Protein AF-A0A932A5S9-F1 (afdb_monomer)

Radius of gyration: 28.16 Å; Cα contacts (8 Å, |Δi|>4): 21; chains: 1; bounding box: 52×56×54 Å

Nearest PDB structures (foldseek):
  8cvm-assembly1_k  TM=5.197E-01  e=2.038E-01  Cutibacterium acnes
  7a5f-assembly1_M3  TM=5.714E-01  e=7.629E-01  Homo sapiens

Mean predicted ali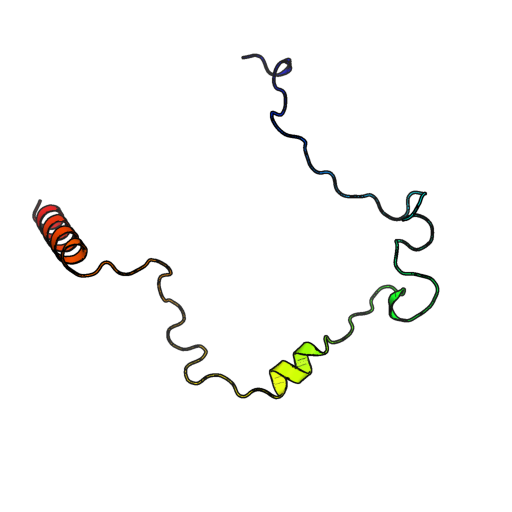gned error: 11.63 Å

Secondary structure (DSSP, 8-state):
--GGG---SSPPPPPPP-SSSGGGTTTTTS-SSSGGGSTT--PPPTHHHHHHHSPPPTTTTSS----SSPPP-HHHHHHHHHHHHHTT--

Structure (mmCIF, N/CA/C/O backbone):
data_AF-A0A932A5S9-F1
#
_entry.id   AF-A0A932A5S9-F1
#
loop_
_atom_site.group_PDB
_atom_site.id
_atom_site.type_symbol
_atom_site.label_atom_id
_atom_site.label_alt_id
_atom_site.label_comp_id
_atom_site.label_asym_id
_atom_site.label_entity_id
_atom_site.label_seq_id
_atom_site.pdbx_PDB_ins_code
_atom_site.Cartn_x
_atom_site.Cartn_y
_atom_site.Cartn_z
_atom_site.occupancy
_atom_site.B_iso_or_equiv
_atom_site.auth_seq_id
_atom_site.auth_comp_id
_atom_site.auth_asym_id
_atom_site.auth_atom_id
_atom_site.pdbx_PDB_model_num
ATOM 1 N N . MET A 1 1 ? -7.532 36.467 -11.972 1.00 74.56 1 MET A N 1
ATOM 2 C CA . MET A 1 1 ? -6.449 35.501 -12.284 1.00 74.56 1 MET A CA 1
ATOM 3 C C . MET A 1 1 ? -6.789 34.810 -13.595 1.00 74.56 1 MET A C 1
ATOM 5 O O . MET A 1 1 ? -7.922 34.378 -13.731 1.00 74.56 1 MET A O 1
ATOM 9 N N . GLN A 1 2 ? -5.854 34.731 -14.543 1.00 92.62 2 GLN A N 1
ATOM 10 C CA . GLN A 1 2 ? -6.074 34.078 -15.843 1.00 92.62 2 GLN A CA 1
ATOM 11 C C . GLN A 1 2 ? -5.678 32.595 -15.793 1.00 92.62 2 GLN A C 1
ATOM 13 O O . GLN A 1 2 ? -4.728 32.241 -15.093 1.00 92.62 2 GLN A O 1
ATOM 18 N N . PHE A 1 3 ? -6.362 31.730 -16.551 1.00 87.94 3 PHE A N 1
ATOM 19 C CA . PHE A 1 3 ? -6.122 30.277 -16.531 1.00 87.94 3 PHE A CA 1
ATOM 20 C C . PHE A 1 3 ? -4.688 29.879 -16.912 1.00 87.94 3 PHE A C 1
ATOM 22 O O . PHE A 1 3 ? -4.119 28.982 -16.294 1.00 87.94 3 PHE A O 1
ATOM 29 N N . HIS A 1 4 ? -4.065 30.583 -17.861 1.00 91.69 4 HIS A N 1
ATOM 30 C CA . HIS A 1 4 ? -2.686 30.317 -18.293 1.00 91.69 4 HIS A CA 1
ATOM 31 C C . HIS A 1 4 ? -1.624 30.661 -17.229 1.00 91.69 4 HIS A C 1
ATOM 33 O O . HIS A 1 4 ? -0.470 30.261 -17.360 1.00 91.69 4 HIS A O 1
ATOM 39 N N . ASN A 1 5 ? -2.007 31.358 -16.153 1.00 92.06 5 ASN A N 1
ATOM 40 C CA . ASN A 1 5 ? -1.108 31.726 -15.056 1.00 92.06 5 ASN A CA 1
ATOM 41 C C . ASN A 1 5 ? -1.137 30.729 -13.889 1.00 92.06 5 ASN A C 1
ATOM 43 O O . ASN A 1 5 ? -0.365 30.863 -12.938 1.00 92.06 5 ASN A O 1
ATOM 47 N N . LEU A 1 6 ? -2.009 29.717 -13.934 1.00 89.88 6 LEU A N 1
ATOM 48 C CA . LEU A 1 6 ? -2.129 28.731 -12.865 1.00 89.88 6 LEU A CA 1
ATOM 49 C C . LEU A 1 6 ? -0.952 27.744 -12.906 1.00 89.88 6 LEU A C 1
ATOM 51 O O . LEU A 1 6 ? -0.803 26.957 -13.840 1.00 89.88 6 LEU A O 1
ATOM 55 N N . ARG A 1 7 ? -0.128 27.744 -11.852 1.00 89.81 7 ARG A N 1
ATOM 56 C CA . ARG A 1 7 ? 0.970 26.782 -11.653 1.00 89.81 7 ARG A CA 1
ATOM 57 C C . ARG A 1 7 ? 0.752 25.972 -10.379 1.00 89.81 7 ARG A C 1
ATOM 59 O O . ARG A 1 7 ? 0.247 26.476 -9.379 1.00 89.81 7 ARG A O 1
ATOM 66 N N . ALA A 1 8 ? 1.144 24.700 -10.405 1.00 90.94 8 ALA A N 1
ATOM 67 C CA . ALA A 1 8 ? 1.063 23.849 -9.223 1.00 90.94 8 ALA A CA 1
ATOM 68 C C . ALA A 1 8 ? 2.106 24.283 -8.178 1.00 90.94 8 ALA A C 1
ATOM 70 O O . ALA A 1 8 ? 3.294 24.354 -8.485 1.00 90.94 8 ALA A O 1
ATOM 71 N N . LYS A 1 9 ? 1.670 24.518 -6.933 1.00 92.81 9 LYS A N 1
ATOM 72 C CA . LYS A 1 9 ? 2.559 24.862 -5.806 1.00 92.81 9 LYS A CA 1
ATOM 73 C C . LYS A 1 9 ? 3.492 23.708 -5.413 1.00 92.81 9 LYS A C 1
ATOM 75 O O . LYS A 1 9 ? 4.583 23.939 -4.904 1.00 92.81 9 LYS A O 1
ATOM 80 N N . THR A 1 10 ? 3.070 22.463 -5.630 1.00 94.81 10 THR A N 1
ATOM 81 C CA . THR A 1 10 ? 3.806 21.251 -5.243 1.00 94.81 10 THR A CA 1
ATOM 82 C C . THR A 1 10 ? 4.015 20.316 -6.432 1.00 94.81 10 THR A C 1
ATOM 84 O O . THR A 1 10 ? 3.223 20.281 -7.377 1.00 94.81 10 THR A O 1
ATOM 87 N N . LYS A 1 11 ? 5.102 19.532 -6.390 1.00 92.69 11 LYS A N 1
ATOM 88 C CA . LYS A 1 11 ? 5.411 18.548 -7.435 1.00 92.69 11 LYS A CA 1
ATOM 89 C C . LYS A 1 11 ? 4.368 17.429 -7.430 1.00 92.69 11 LYS A C 1
ATOM 91 O O . LYS A 1 11 ? 4.144 16.779 -6.408 1.00 92.69 11 LYS A O 1
ATOM 96 N N . ARG A 1 12 ? 3.770 17.170 -8.594 1.00 90.56 12 ARG A N 1
ATOM 97 C CA . ARG A 1 12 ? 2.871 16.028 -8.799 1.00 90.56 12 ARG A CA 1
ATOM 98 C C . ARG A 1 12 ? 3.680 14.733 -8.806 1.00 90.56 12 ARG A C 1
ATOM 100 O O . ARG A 1 12 ? 4.739 14.658 -9.425 1.00 90.56 12 ARG A O 1
ATOM 107 N N . LYS A 1 13 ? 3.176 13.709 -8.119 1.00 92.38 13 LYS A N 1
ATOM 108 C CA . LYS A 1 13 ? 3.738 12.356 -8.180 1.00 92.38 13 LYS A CA 1
ATOM 109 C C . LYS A 1 13 ? 3.134 11.632 -9.380 1.00 92.38 13 LYS A C 1
ATOM 111 O O . LYS A 1 13 ? 1.916 11.516 -9.465 1.00 92.38 13 LYS A O 1
ATOM 116 N N . TYR A 1 14 ? 3.982 11.132 -10.273 1.00 89.75 14 TYR A N 1
ATOM 117 C CA . TYR A 1 14 ? 3.565 10.308 -11.407 1.00 89.75 14 TYR A CA 1
ATOM 118 C C . TYR A 1 14 ? 3.823 8.829 -11.121 1.00 89.75 14 TYR A C 1
ATOM 120 O O . TYR A 1 14 ? 4.791 8.472 -10.444 1.00 89.75 14 TYR A O 1
ATOM 128 N N . ALA A 1 15 ? 2.955 7.961 -11.639 1.00 89.25 15 ALA A N 1
ATOM 129 C CA . ALA A 1 15 ? 3.158 6.522 -11.558 1.00 89.25 15 ALA A CA 1
ATOM 130 C C . ALA A 1 15 ? 4.368 6.108 -12.407 1.00 89.25 15 ALA A C 1
ATOM 132 O O . ALA A 1 15 ? 4.582 6.614 -13.509 1.00 89.25 15 ALA A O 1
ATOM 133 N N . ARG A 1 16 ? 5.160 5.157 -11.906 1.00 86.69 16 ARG A N 1
ATOM 134 C CA . ARG A 1 16 ? 6.281 4.608 -12.670 1.00 86.69 16 ARG A CA 1
ATOM 135 C C . ARG A 1 16 ? 5.753 3.692 -13.771 1.00 86.69 16 ARG A C 1
ATOM 137 O O . ARG A 1 16 ? 5.093 2.701 -13.469 1.00 86.69 16 ARG A O 1
ATOM 144 N N . GLN A 1 17 ? 6.136 3.964 -15.015 1.00 90.12 17 GLN A N 1
ATOM 145 C CA . GLN A 1 17 ? 5.890 3.059 -16.135 1.00 90.12 17 GLN A CA 1
ATOM 146 C C . GLN A 1 17 ? 6.788 1.819 -16.011 1.00 90.12 17 GLN A C 1
ATOM 148 O O . GLN A 1 17 ? 7.993 1.925 -15.781 1.00 90.12 17 GLN A O 1
ATOM 153 N N . VAL A 1 18 ? 6.196 0.630 -16.108 1.00 92.12 18 VAL A N 1
ATOM 154 C CA . VAL A 1 18 ? 6.893 -0.661 -15.980 1.00 92.12 18 VAL A CA 1
ATOM 155 C C . VAL A 1 18 ? 6.875 -1.368 -17.337 1.00 92.12 18 VAL A C 1
ATOM 157 O O . VAL A 1 18 ? 5.890 -1.268 -18.060 1.00 92.12 18 VAL A O 1
ATOM 160 N N . GLY A 1 19 ? 7.956 -2.064 -17.710 1.00 90.50 19 GLY A N 1
ATOM 161 C CA . GLY A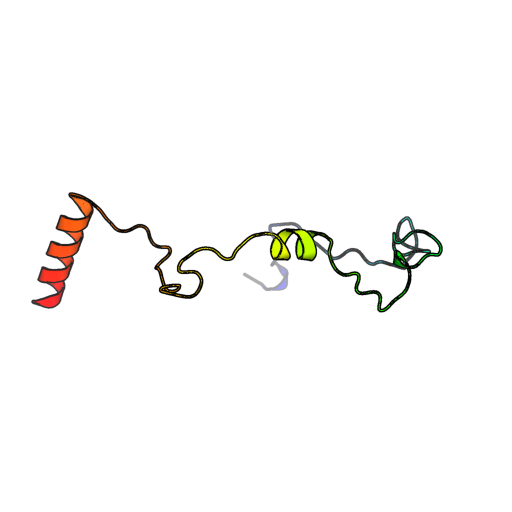 1 19 ? 8.061 -2.699 -19.033 1.00 90.50 19 GLY A CA 1
ATOM 162 C C . GLY A 1 19 ? 8.401 -1.727 -20.172 1.00 90.50 19 GLY A C 1
ATOM 163 O O . GLY A 1 19 ? 8.002 -1.947 -21.313 1.00 90.50 19 GLY A O 1
ATOM 164 N N . ARG A 1 20 ? 9.088 -0.619 -19.862 1.00 90.19 20 ARG A N 1
ATOM 165 C CA . ARG A 1 20 ? 9.552 0.400 -20.820 1.00 90.19 20 ARG A CA 1
ATOM 166 C C . ARG A 1 20 ? 11.018 0.744 -20.529 1.00 90.19 20 ARG A C 1
ATOM 168 O O . ARG A 1 20 ? 11.293 1.717 -19.839 1.00 90.19 20 ARG A O 1
ATOM 175 N N . GLY A 1 21 ? 11.944 -0.104 -20.988 1.00 86.62 21 GLY A N 1
ATOM 176 C CA . GLY A 1 21 ? 13.393 0.093 -20.815 1.00 86.62 21 GLY A CA 1
ATOM 177 C C . GLY A 1 21 ? 13.892 0.147 -19.355 1.00 86.62 21 GLY A C 1
ATOM 178 O O . GLY A 1 21 ? 13.124 0.030 -18.397 1.00 86.62 21 GLY A O 1
ATOM 179 N N . GLY A 1 22 ? 15.210 0.281 -19.176 1.00 87.75 22 GLY A N 1
ATOM 180 C CA . GLY A 1 22 ? 15.863 0.478 -17.871 1.00 87.75 22 GLY A CA 1
ATOM 181 C C . GLY A 1 22 ? 15.683 -0.663 -16.853 1.00 87.75 22 GLY A C 1
ATOM 182 O O . GLY A 1 22 ? 15.438 -1.817 -17.204 1.00 87.75 22 GLY A O 1
ATOM 183 N N . THR A 1 23 ? 15.771 -0.329 -15.557 1.00 86.62 23 THR A N 1
ATOM 184 C CA . THR A 1 23 ? 15.725 -1.291 -14.425 1.00 86.62 23 THR A CA 1
ATOM 185 C C . THR A 1 23 ? 14.462 -2.167 -14.409 1.00 86.62 23 THR A C 1
ATOM 187 O O . THR A 1 23 ? 14.488 -3.326 -14.003 1.00 86.62 23 THR A O 1
ATOM 190 N N . ARG A 1 24 ? 13.335 -1.571 -14.820 1.00 88.75 24 ARG A N 1
ATOM 191 C CA . ARG A 1 24 ? 11.970 -2.110 -14.995 1.00 88.75 24 ARG A CA 1
ATOM 192 C C . ARG A 1 24 ? 11.683 -2.880 -16.284 1.00 88.75 24 ARG A C 1
ATOM 194 O O . ARG A 1 24 ? 10.560 -3.363 -16.427 1.00 88.75 24 ARG A O 1
ATOM 201 N N . GLY A 1 25 ? 12.608 -2.894 -17.241 1.00 91.19 25 GLY A N 1
ATOM 202 C CA . GLY A 1 25 ? 12.290 -3.150 -18.650 1.00 91.19 25 GLY A CA 1
ATOM 203 C C . GLY A 1 25 ? 11.949 -4.603 -18.960 1.00 91.19 25 GLY A C 1
ATOM 204 O O . GLY A 1 25 ? 10.825 -4.908 -19.341 1.00 91.19 25 GLY A O 1
ATOM 205 N N . LYS A 1 26 ? 12.913 -5.508 -18.769 1.00 90.06 26 LYS A N 1
ATOM 206 C CA . LYS A 1 26 ? 12.812 -6.899 -19.244 1.00 90.06 26 LYS A CA 1
ATOM 207 C C . LYS A 1 26 ? 11.848 -7.762 -18.427 1.00 90.06 26 LYS A C 1
ATOM 209 O O . LYS A 1 26 ? 11.108 -8.560 -18.985 1.00 90.06 26 LYS A O 1
ATOM 214 N N . THR A 1 27 ? 11.869 -7.622 -17.101 1.00 93.00 27 THR A N 1
ATOM 215 C CA . THR A 1 27 ? 11.145 -8.525 -16.184 1.00 93.00 27 THR A CA 1
ATOM 216 C C . THR A 1 27 ? 10.139 -7.813 -15.293 1.00 93.00 27 THR A C 1
ATOM 218 O O . THR A 1 27 ? 9.629 -8.407 -14.343 1.00 93.00 27 THR A O 1
ATOM 221 N N . ALA A 1 28 ? 9.882 -6.521 -15.525 1.00 90.62 28 ALA A N 1
ATOM 222 C CA . ALA A 1 28 ? 9.012 -5.710 -14.672 1.00 90.62 28 ALA A CA 1
ATOM 223 C C . ALA A 1 28 ? 9.421 -5.688 -13.177 1.00 90.62 28 ALA A C 1
ATOM 225 O O . ALA A 1 28 ? 8.632 -5.292 -12.317 1.00 90.62 28 ALA A O 1
ATOM 226 N N . GLY A 1 29 ? 10.654 -6.095 -12.846 1.00 91.00 29 GLY A N 1
ATOM 227 C CA . GLY A 1 29 ? 11.130 -6.257 -11.469 1.00 91.00 29 GLY A CA 1
ATOM 228 C C . GLY A 1 29 ? 10.644 -7.542 -10.787 1.00 91.00 29 GLY A C 1
ATOM 229 O O . GLY A 1 29 ? 10.666 -7.616 -9.563 1.00 91.00 29 GLY A O 1
ATOM 230 N N . ARG A 1 30 ? 10.176 -8.537 -11.552 1.00 91.12 30 ARG A N 1
ATOM 231 C CA . ARG A 1 30 ? 9.703 -9.839 -11.047 1.00 91.12 30 ARG A CA 1
ATOM 232 C C . ARG A 1 30 ? 10.771 -10.938 -11.065 1.00 91.12 30 ARG A C 1
ATOM 234 O O . ARG A 1 30 ? 10.492 -12.043 -10.610 1.00 91.12 30 ARG A O 1
ATOM 241 N N . GLY A 1 31 ? 11.975 -10.636 -11.553 1.00 90.12 31 GLY A N 1
ATOM 242 C CA . GLY A 1 31 ? 13.038 -11.625 -11.736 1.00 90.12 31 GLY A CA 1
ATOM 243 C C . GLY A 1 31 ? 12.811 -12.492 -12.976 1.00 90.12 31 GLY A C 1
ATOM 244 O O . GLY A 1 31 ? 12.109 -12.088 -13.897 1.00 90.12 31 GLY A O 1
ATOM 245 N N . THR A 1 32 ? 13.450 -13.657 -13.036 1.00 87.75 32 THR A N 1
ATOM 246 C CA . THR A 1 32 ? 13.441 -14.521 -14.225 1.00 87.75 32 THR A CA 1
ATOM 247 C C . THR A 1 32 ? 12.196 -15.422 -14.273 1.00 87.75 32 THR A C 1
ATOM 249 O O . THR A 1 32 ? 11.063 -14.944 -14.307 1.00 87.75 32 THR A O 1
ATOM 252 N N . LYS A 1 33 ? 12.377 -16.740 -14.350 1.00 88.88 33 LYS A N 1
ATOM 253 C CA . LYS A 1 33 ? 11.288 -17.715 -14.409 1.00 88.88 33 LYS A CA 1
ATOM 254 C C . LYS A 1 33 ? 10.874 -18.094 -12.990 1.00 88.88 33 LYS A C 1
ATOM 256 O O . LYS A 1 33 ? 11.620 -17.935 -12.032 1.00 88.88 33 LYS A O 1
ATOM 261 N N . GLY A 1 34 ? 9.669 -18.630 -12.865 1.00 89.62 34 GLY A N 1
ATOM 262 C CA . GLY A 1 34 ? 9.164 -19.156 -11.608 1.00 89.62 34 GLY A CA 1
ATOM 263 C C . GLY A 1 34 ? 7.728 -18.746 -11.378 1.00 89.62 34 GLY A C 1
ATOM 264 O O . GLY A 1 34 ? 7.188 -17.850 -12.026 1.00 89.62 34 GLY A O 1
ATOM 265 N N . GLN A 1 35 ? 7.107 -19.406 -10.416 1.00 88.12 35 GLN A N 1
ATOM 266 C CA . GLN A 1 35 ? 5.690 -19.234 -10.154 1.00 88.12 35 GLN A CA 1
ATOM 267 C C . GLN A 1 35 ? 5.347 -17.762 -9.802 1.00 88.12 35 GLN A C 1
ATOM 269 O O . GLN A 1 35 ? 4.300 -17.262 -10.186 1.00 88.12 35 GLN A O 1
ATOM 274 N N . ASN A 1 36 ? 6.237 -17.009 -9.131 1.00 86.62 36 ASN A N 1
ATOM 275 C CA . ASN A 1 36 ? 6.006 -15.592 -8.771 1.00 86.62 36 ASN A CA 1
ATOM 276 C C . ASN A 1 36 ? 6.021 -14.623 -9.972 1.00 86.62 36 ASN A C 1
ATOM 278 O O . ASN A 1 36 ? 5.505 -13.510 -9.859 1.00 86.62 36 ASN A O 1
ATOM 282 N N . ALA A 1 37 ? 6.616 -15.025 -11.095 1.00 91.00 37 ALA A N 1
ATOM 283 C CA . ALA A 1 37 ? 6.757 -14.193 -12.287 1.00 91.00 37 ALA A CA 1
ATOM 284 C C . ALA A 1 37 ? 5.615 -14.395 -13.300 1.00 91.00 37 ALA A C 1
ATOM 286 O O . ALA A 1 37 ? 5.504 -13.634 -14.258 1.00 91.00 37 ALA A O 1
ATOM 287 N N . ARG A 1 38 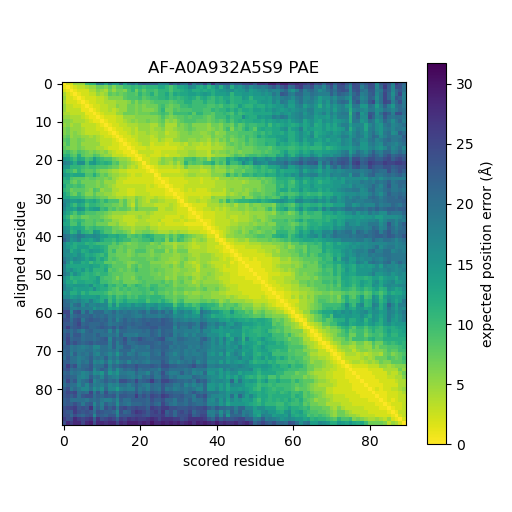? 4.767 -15.417 -13.113 1.00 89.62 38 ARG A N 1
ATOM 288 C CA . ARG A 1 38 ? 3.654 -15.735 -14.020 1.00 89.62 38 ARG A CA 1
ATOM 289 C C . ARG A 1 38 ? 2.404 -14.909 -13.701 1.00 89.62 38 ARG A C 1
ATOM 291 O O . ARG A 1 38 ? 2.141 -14.576 -12.544 1.00 89.62 38 ARG A O 1
ATOM 298 N N . ALA A 1 39 ? 1.624 -14.602 -14.736 1.00 89.31 39 ALA A N 1
ATOM 299 C CA . ALA A 1 39 ? 0.325 -13.953 -14.591 1.00 89.31 39 ALA A CA 1
ATOM 300 C C . ALA A 1 39 ? -0.677 -14.873 -13.868 1.00 89.31 39 ALA A C 1
ATOM 302 O O . ALA A 1 39 ? -0.514 -16.090 -13.837 1.00 89.31 39 ALA A O 1
ATOM 303 N N . GLY A 1 40 ? -1.704 -14.285 -13.251 1.00 87.75 40 GLY A N 1
ATOM 304 C CA . GLY A 1 40 ? -2.802 -15.041 -12.634 1.00 87.75 40 GLY A CA 1
ATOM 305 C C . GLY A 1 40 ? -2.477 -15.740 -11.309 1.00 87.75 40 GLY A C 1
ATOM 306 O O . GLY A 1 40 ? -3.384 -16.259 -10.660 1.00 87.75 40 GLY A O 1
ATOM 307 N N . ARG A 1 41 ? -1.225 -15.720 -10.834 1.00 82.75 41 ARG A N 1
ATOM 308 C CA . ARG A 1 41 ? -0.889 -16.353 -9.555 1.00 82.75 41 ARG A CA 1
ATOM 309 C C . ARG A 1 41 ? -1.425 -15.554 -8.366 1.00 82.75 41 ARG A C 1
ATOM 311 O O . ARG A 1 41 ? -0.897 -14.499 -8.020 1.00 82.75 41 ARG A O 1
ATOM 318 N N . LYS A 1 42 ? -2.399 -16.129 -7.660 1.00 82.06 42 LYS A N 1
ATOM 319 C CA . LYS A 1 42 ? -2.891 -15.654 -6.359 1.00 82.06 42 LYS A CA 1
ATOM 320 C C . LYS A 1 42 ? -2.452 -16.623 -5.259 1.00 82.06 42 LYS A C 1
ATOM 322 O O . LYS A 1 42 ? -3.204 -17.514 -4.876 1.00 82.06 42 LYS A O 1
ATOM 327 N N . LYS A 1 43 ? -1.215 -16.481 -4.761 1.00 84.81 43 LYS A N 1
ATOM 328 C CA . LYS A 1 43 ? -0.779 -17.252 -3.583 1.00 84.81 43 LYS A CA 1
ATOM 329 C C . LYS A 1 43 ? -1.665 -16.911 -2.391 1.00 84.81 43 LYS A C 1
ATOM 331 O O . LYS A 1 43 ? -1.928 -15.738 -2.127 1.00 84.81 43 LYS A O 1
ATOM 336 N N . ARG A 1 44 ? -2.046 -17.930 -1.630 1.00 88.19 44 ARG A N 1
ATOM 337 C CA . ARG A 1 44 ? -2.621 -17.743 -0.302 1.00 88.19 44 ARG A CA 1
ATOM 338 C C . ARG A 1 44 ? -1.563 -17.085 0.606 1.00 88.19 44 ARG A C 1
ATOM 340 O O . ARG A 1 44 ? -0.459 -17.615 0.681 1.00 88.19 44 ARG A O 1
ATOM 347 N N . PRO A 1 45 ? -1.860 -15.950 1.265 1.00 91.62 45 PRO A N 1
ATOM 348 C CA . PRO A 1 45 ? -0.941 -15.364 2.236 1.00 91.62 45 PRO A CA 1
ATOM 349 C C . PRO A 1 45 ? -0.804 -16.267 3.463 1.00 91.62 45 PRO A C 1
ATOM 351 O O . PRO A 1 45 ? -1.819 -16.721 3.992 1.00 91.62 45 PRO A O 1
ATOM 354 N N . GLU A 1 46 ? 0.420 -16.453 3.954 1.00 91.94 46 GLU A N 1
ATOM 355 C CA . GLU A 1 46 ? 0.728 -17.255 5.153 1.00 91.94 46 GLU A CA 1
ATOM 356 C C . GLU A 1 46 ? 0.013 -16.726 6.403 1.00 91.94 46 GLU A C 1
ATOM 358 O O . GLU A 1 46 ? -0.479 -17.495 7.228 1.00 91.94 46 GLU A O 1
ATOM 363 N N . MET A 1 47 ? -0.185 -15.404 6.484 1.00 92.00 47 MET A N 1
ATOM 364 C CA . MET A 1 47 ? -0.980 -14.774 7.545 1.00 92.00 47 MET A CA 1
ATOM 365 C C . MET A 1 47 ? -2.383 -15.368 7.684 1.00 92.00 47 MET A C 1
ATOM 367 O O . MET A 1 47 ? -2.973 -15.311 8.758 1.00 92.00 47 MET A O 1
ATOM 371 N N . ARG A 1 48 ? -2.947 -15.949 6.620 1.00 93.31 48 ARG A N 1
ATOM 372 C CA . ARG A 1 48 ? -4.269 -16.566 6.694 1.00 93.31 48 ARG A CA 1
ATOM 373 C C . ARG A 1 48 ? -4.279 -17.791 7.606 1.00 93.31 48 ARG A C 1
ATOM 375 O O . ARG A 1 48 ? -5.301 -18.049 8.238 1.00 93.31 48 ARG A O 1
ATOM 382 N N . ASP A 1 49 ? -3.185 -18.534 7.664 1.00 93.50 49 ASP A N 1
ATOM 383 C CA . ASP A 1 49 ? -3.095 -19.737 8.490 1.00 93.50 49 ASP A CA 1
ATOM 384 C C . ASP A 1 49 ? -2.820 -19.357 9.949 1.00 93.50 49 ASP A C 1
ATOM 386 O O . ASP A 1 49 ? -3.443 -19.913 10.853 1.00 93.50 49 ASP A O 1
ATOM 390 N N . ILE A 1 50 ? -2.048 -18.286 10.166 1.00 94.12 50 ILE A N 1
ATOM 391 C CA . ILE A 1 50 ? -1.904 -17.634 11.477 1.00 94.12 50 ILE A CA 1
ATOM 392 C C . ILE A 1 50 ? -3.272 -17.167 12.002 1.00 94.12 50 ILE A C 1
ATOM 394 O O . ILE A 1 50 ? -3.663 -17.524 13.110 1.00 94.12 50 ILE A O 1
ATOM 398 N N . ILE A 1 51 ? -4.043 -16.428 11.196 1.00 92.00 51 ILE A N 1
ATOM 399 C CA . ILE A 1 51 ? -5.375 -15.926 11.582 1.00 92.00 51 ILE A CA 1
ATOM 400 C C . ILE A 1 51 ? -6.330 -17.077 11.911 1.00 92.00 51 ILE A C 1
ATOM 402 O O . ILE A 1 51 ? -7.108 -16.972 12.853 1.00 92.00 51 ILE A O 1
ATOM 406 N N . LYS A 1 52 ? -6.287 -18.170 11.142 1.00 91.56 52 LYS A N 1
ATOM 407 C CA . LYS A 1 52 ? -7.150 -19.337 11.370 1.00 91.56 52 LYS A CA 1
ATOM 408 C C . LYS A 1 52 ? -6.835 -20.080 12.667 1.00 91.56 52 LYS A C 1
ATOM 410 O O . LYS A 1 52 ? -7.739 -20.698 13.218 1.00 91.56 52 LYS A O 1
ATOM 415 N N . ARG A 1 53 ? -5.584 -20.037 13.131 1.00 94.25 53 ARG A N 1
ATOM 416 C CA . ARG A 1 53 ? -5.164 -20.656 14.395 1.00 94.25 53 ARG A CA 1
ATOM 417 C C . ARG A 1 53 ? -5.668 -19.882 15.618 1.00 94.25 53 ARG A C 1
ATOM 419 O O . ARG A 1 53 ? -5.846 -20.472 16.677 1.00 94.25 53 ARG A O 1
ATOM 426 N N . ILE A 1 54 ? -5.890 -18.574 15.483 1.00 92.62 54 ILE A N 1
ATOM 427 C CA . ILE A 1 54 ? -6.305 -17.705 16.589 1.00 92.62 54 ILE A CA 1
ATOM 428 C C . ILE A 1 54 ? -7.830 -17.803 16.781 1.00 92.62 54 ILE A C 1
ATOM 430 O O . ILE A 1 54 ? -8.582 -17.642 15.813 1.00 92.62 54 ILE A O 1
ATOM 434 N N . PRO A 1 55 ? -8.328 -18.022 18.013 1.00 92.62 55 PRO A N 1
ATOM 435 C CA . PRO A 1 55 ? -9.762 -18.012 18.274 1.00 92.62 55 PRO A CA 1
ATOM 436 C C . PRO A 1 55 ? -10.356 -16.619 18.029 1.00 92.62 55 PRO A C 1
ATOM 438 O O . PRO A 1 55 ? -9.722 -15.585 18.247 1.00 92.62 55 PRO A O 1
ATOM 441 N N . LYS A 1 56 ? -11.619 -16.568 17.593 1.00 90.25 56 LYS A N 1
ATOM 442 C CA . LYS A 1 56 ? -12.327 -15.291 17.435 1.00 90.25 56 LYS A CA 1
ATOM 443 C C . LYS A 1 56 ? -12.464 -14.600 18.795 1.00 90.25 56 LYS A C 1
ATOM 445 O O . LYS A 1 56 ? -12.784 -15.237 19.794 1.00 90.25 56 LYS A O 1
ATOM 450 N N . LEU A 1 57 ? -12.296 -13.279 18.814 1.00 88.81 57 LEU A N 1
ATOM 451 C CA . LEU A 1 57 ? -12.539 -12.480 20.015 1.00 88.81 57 LEU A CA 1
ATOM 452 C C . LEU A 1 57 ? -14.010 -12.579 20.442 1.00 88.81 57 LEU A C 1
ATOM 454 O O . LEU A 1 57 ? -14.920 -12.486 19.609 1.00 88.81 57 LEU A O 1
ATOM 458 N N . ARG A 1 58 ? -14.246 -12.714 21.750 1.00 89.44 58 ARG A N 1
ATOM 459 C CA . ARG A 1 58 ? -15.594 -12.665 22.330 1.00 89.44 58 ARG A CA 1
ATOM 460 C C . ARG A 1 58 ? -16.259 -11.325 21.991 1.00 89.44 58 ARG A C 1
ATOM 462 O O . ARG A 1 58 ? -15.636 -10.274 22.089 1.00 89.44 58 ARG A O 1
ATOM 469 N N . GLY A 1 59 ? -17.516 -11.366 21.542 1.00 85.56 59 GLY A N 1
ATOM 470 C CA . GLY A 1 59 ? -18.272 -10.170 21.142 1.00 85.56 59 GLY A CA 1
ATOM 471 C C . GLY A 1 59 ? -17.924 -9.594 19.761 1.00 85.56 59 GLY A C 1
ATOM 472 O O . GLY A 1 59 ? -18.507 -8.584 19.366 1.00 85.56 59 GLY A O 1
ATOM 473 N N . ARG A 1 60 ? -17.024 -10.218 18.984 1.00 82.38 60 ARG A N 1
ATOM 474 C CA . ARG A 1 60 ? -16.726 -9.781 17.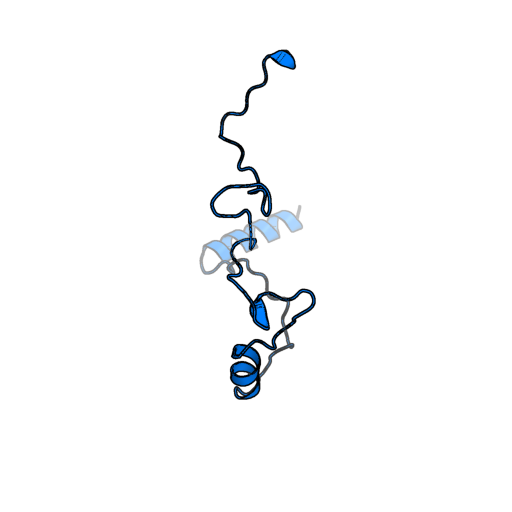609 1.00 82.38 60 ARG A CA 1
ATOM 475 C C . ARG A 1 60 ? -17.993 -9.831 16.743 1.00 82.38 60 ARG A C 1
ATOM 477 O O . ARG A 1 60 ? -18.604 -10.883 16.607 1.00 82.38 60 ARG A O 1
ATOM 484 N N . GLY A 1 61 ? -18.362 -8.697 16.143 1.00 76.19 61 GLY A N 1
ATOM 485 C CA . GLY A 1 61 ? -19.569 -8.557 15.314 1.00 76.19 61 GLY A CA 1
ATOM 486 C C . GLY A 1 61 ? -20.811 -8.062 16.066 1.00 76.19 61 GLY A C 1
ATOM 487 O O . GLY A 1 61 ? -21.808 -7.752 15.427 1.00 76.19 61 GLY A O 1
ATOM 488 N N . LYS A 1 62 ? -20.748 -7.916 17.397 1.00 79.00 62 LYS A N 1
ATOM 489 C CA . LYS A 1 62 ? -21.789 -7.256 18.202 1.00 79.00 62 LYS A CA 1
ATOM 490 C C . LYS A 1 62 ? -21.332 -5.832 18.555 1.00 79.00 62 LYS A C 1
ATOM 492 O O . LYS A 1 6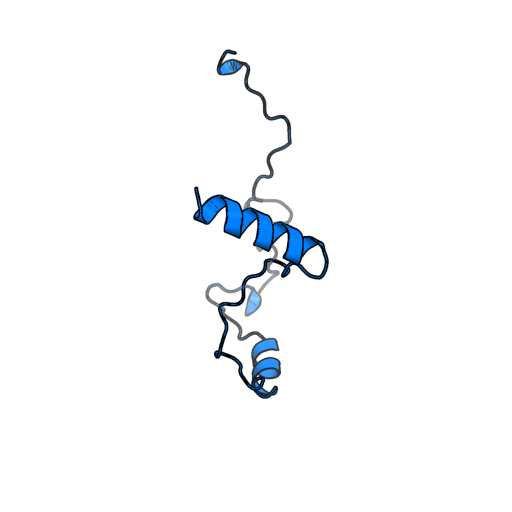2 ? -20.177 -5.635 18.926 1.00 79.00 62 LYS A O 1
ATOM 497 N N . SER A 1 63 ? -22.214 -4.830 18.465 1.00 70.50 63 SER A N 1
ATOM 498 C CA . SER A 1 63 ? -21.931 -3.413 18.805 1.00 70.50 63 SER A CA 1
ATOM 499 C C . SER A 1 63 ? -20.793 -2.736 18.008 1.00 70.50 63 SER A C 1
ATOM 501 O O . SE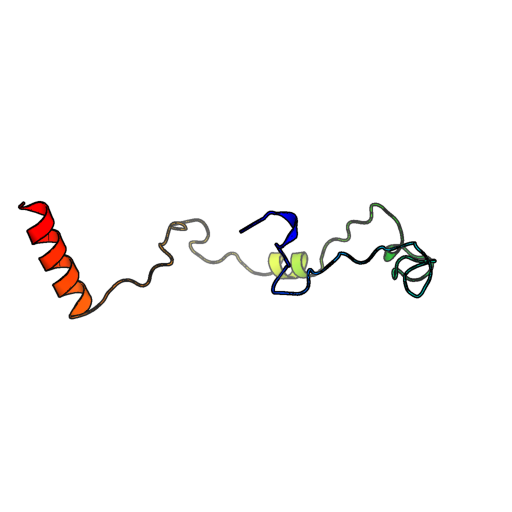R A 1 63 ? -20.023 -1.953 18.560 1.00 70.50 63 SER A O 1
ATOM 503 N N . SER A 1 64 ? -20.656 -3.028 16.708 1.00 70.25 64 SER A N 1
ATOM 504 C CA . SER A 1 64 ? -19.586 -2.451 15.869 1.00 70.25 64 SER A CA 1
ATOM 505 C C . SER A 1 64 ? -19.721 -0.943 15.626 1.00 70.25 64 SER A C 1
ATOM 507 O O . SER A 1 64 ? -18.722 -0.283 15.353 1.00 70.25 64 SER A O 1
ATOM 509 N N . LEU A 1 65 ? -20.932 -0.390 15.742 1.00 74.31 65 LEU A N 1
ATOM 510 C CA . LEU A 1 65 ? -21.230 1.018 15.474 1.00 74.31 65 LEU A CA 1
ATOM 511 C C . LEU A 1 65 ? -20.888 1.915 16.675 1.00 74.31 65 LEU A C 1
ATOM 513 O O . LEU A 1 65 ? -21.740 2.629 17.201 1.00 74.31 65 LEU A O 1
ATOM 517 N N . LYS A 1 66 ? -19.639 1.870 17.148 1.00 74.12 66 LYS A N 1
ATOM 518 C CA . LYS A 1 66 ? -19.150 2.823 18.154 1.00 74.12 66 LYS A CA 1
ATOM 519 C C . LYS A 1 66 ? -18.612 4.067 17.454 1.00 74.12 66 LYS A C 1
ATOM 521 O O . LYS A 1 66 ? -17.835 3.962 16.509 1.00 74.12 66 LYS A O 1
ATOM 526 N N . SER A 1 67 ? -19.001 5.246 17.936 1.00 77.19 67 SER A N 1
ATOM 527 C CA . SER A 1 67 ? -18.446 6.508 17.450 1.00 77.19 67 SER A CA 1
ATOM 528 C C . SER A 1 67 ? -16.944 6.566 17.736 1.00 77.19 67 SER A C 1
ATOM 530 O O . SER A 1 67 ? -16.530 6.344 18.873 1.00 77.19 67 SER A O 1
ATOM 532 N N . PHE A 1 68 ? -16.141 6.933 16.735 1.00 77.44 68 PHE A N 1
ATOM 533 C CA . PHE A 1 68 ? -14.711 7.211 16.921 1.00 77.44 68 PHE A CA 1
ATOM 534 C C . PHE A 1 68 ? -14.461 8.459 17.787 1.00 77.44 68 PHE A C 1
ATOM 536 O O . PHE A 1 68 ? -13.385 8.626 18.351 1.00 77.44 68 PHE A O 1
ATOM 543 N N . GLN A 1 69 ? -15.465 9.334 17.905 1.00 81.81 69 GLN A N 1
ATOM 544 C CA . GLN A 1 69 ? -15.365 10.558 18.689 1.00 81.81 69 GLN A CA 1
ATOM 545 C C . GLN A 1 69 ? -15.131 10.240 20.174 1.00 81.81 69 GLN A C 1
ATOM 547 O O . GLN A 1 69 ? -15.892 9.455 20.758 1.00 81.81 69 GLN A O 1
ATOM 552 N N . PRO A 1 70 ? -14.112 10.851 20.807 1.00 79.12 70 PRO A N 1
ATOM 553 C CA . PRO A 1 70 ? -13.913 10.711 22.237 1.00 79.12 70 PRO A CA 1
ATOM 554 C C . PRO A 1 70 ? -15.123 11.301 22.966 1.00 79.12 70 PRO A C 1
ATOM 556 O O . PRO A 1 70 ? -15.565 12.415 22.689 1.00 79.12 70 PRO A O 1
ATOM 559 N N . LYS A 1 71 ? -15.682 10.544 23.914 1.00 81.88 71 LYS A N 1
ATOM 560 C CA . LYS A 1 71 ? -16.773 11.049 24.751 1.00 81.88 71 LYS A CA 1
ATOM 561 C C . LYS A 1 71 ? -16.235 12.158 25.656 1.00 81.88 71 LYS A C 1
ATOM 563 O O . LYS A 1 71 ? -15.238 11.948 26.348 1.00 81.88 71 LYS A O 1
ATOM 568 N N . LEU A 1 72 ? -16.919 13.303 25.682 1.00 86.44 72 LEU A N 1
ATOM 569 C CA . LEU A 1 72 ? -16.645 14.369 26.647 1.00 86.44 72 LEU A CA 1
ATOM 570 C C . LEU A 1 72 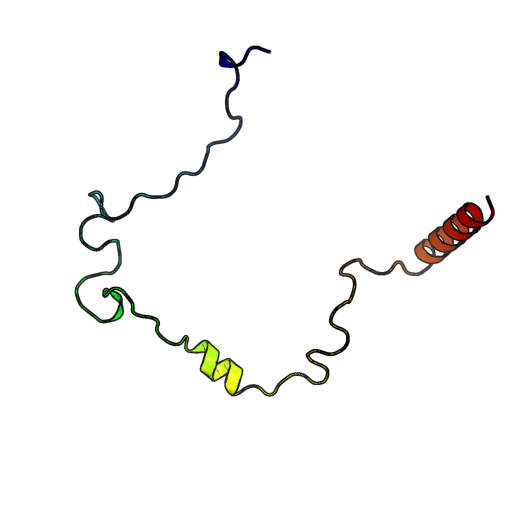? -16.804 13.822 28.076 1.00 86.44 72 LEU A C 1
ATOM 572 O O . LEU A 1 72 ? -17.698 13.018 28.345 1.00 86.44 72 LEU A O 1
ATOM 576 N N . LYS A 1 73 ? -15.944 14.256 29.000 1.00 86.00 73 LYS A N 1
ATOM 577 C CA . LYS A 1 73 ? -15.981 13.864 30.418 1.00 86.00 73 LYS A CA 1
ATOM 578 C C . LYS A 1 73 ? -15.890 15.092 31.323 1.00 86.00 73 LYS A C 1
ATOM 580 O O . LYS A 1 73 ? -15.458 16.161 30.894 1.00 86.00 73 LYS A O 1
ATOM 585 N N . GLY A 1 74 ? -16.293 14.928 32.582 1.00 87.88 74 GLY A N 1
ATOM 586 C CA . GLY A 1 74 ? -16.128 15.940 33.625 1.00 87.88 74 GLY A CA 1
ATOM 587 C C . GLY A 1 74 ? -16.869 17.249 33.334 1.00 87.88 74 GLY A C 1
ATOM 588 O O . GLY A 1 74 ? -18.029 17.253 32.918 1.00 87.88 74 GLY A O 1
ATOM 589 N N . SER A 1 75 ? -16.191 18.373 33.563 1.00 86.00 75 SER A N 1
ATOM 590 C CA . SER A 1 75 ? -16.759 19.719 33.417 1.00 86.00 75 SER A CA 1
ATOM 591 C C . SER A 1 75 ? -17.163 20.050 31.975 1.00 86.00 75 SER A C 1
ATOM 593 O O . SER A 1 75 ? -18.181 20.710 31.767 1.00 86.00 75 SER A O 1
ATOM 5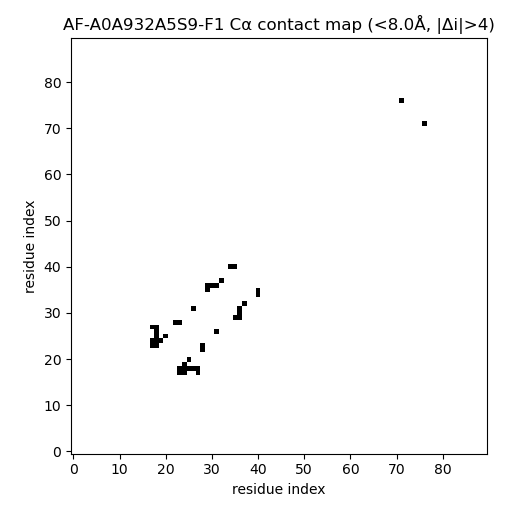95 N N . ALA A 1 76 ? -16.430 19.544 30.978 1.00 86.50 76 ALA A N 1
ATOM 596 C CA . ALA A 1 76 ? -16.739 19.743 29.562 1.00 86.50 76 ALA A CA 1
ATOM 597 C C . ALA A 1 76 ? -18.071 19.087 29.161 1.00 86.50 76 ALA A C 1
ATOM 599 O O . ALA A 1 76 ? -18.849 19.680 28.416 1.00 86.50 76 ALA A O 1
ATOM 600 N N . LEU A 1 77 ? -18.375 17.903 29.710 1.00 88.94 77 LEU A N 1
ATOM 601 C CA . LEU A 1 77 ? -19.667 17.246 29.498 1.00 88.94 77 LEU A CA 1
ATOM 602 C C . LEU A 1 77 ? -20.805 18.057 30.131 1.00 88.94 77 LEU A C 1
ATOM 604 O O . LEU A 1 77 ? -21.821 18.278 29.478 1.00 88.94 77 LEU A O 1
ATOM 608 N N . LYS A 1 78 ? -20.627 18.544 31.370 1.00 87.62 78 LYS A N 1
ATOM 609 C CA . LYS A 1 78 ? -21.646 19.358 32.057 1.00 87.62 78 LYS A CA 1
ATOM 610 C C . LYS A 1 78 ? -21.988 20.614 31.256 1.00 87.62 78 LYS A C 1
ATOM 612 O O . LYS A 1 78 ? -23.160 20.854 30.996 1.00 87.62 78 LYS A O 1
ATOM 617 N N . LYS A 1 79 ? -20.972 21.351 30.791 1.00 89.88 79 LYS A N 1
ATOM 618 C CA . LYS A 1 79 ? -21.150 22.553 29.956 1.00 89.88 79 LYS A CA 1
ATOM 619 C C . LYS A 1 79 ? -21.841 22.249 28.624 1.00 89.88 79 LYS A C 1
ATOM 621 O O . LYS A 1 79 ? -22.683 23.019 28.173 1.00 89.88 79 LYS A O 1
ATOM 626 N N . PHE A 1 80 ? -21.493 21.132 27.985 1.00 88.69 80 PHE A N 1
ATOM 627 C CA . PHE A 1 80 ? -22.146 20.713 26.747 1.00 88.69 80 PHE A CA 1
ATOM 628 C C . PHE A 1 80 ? -23.630 20.391 26.970 1.00 88.69 80 PHE A C 1
ATOM 630 O O . PHE A 1 80 ? -24.471 20.817 26.184 1.00 88.69 80 PHE A O 1
ATOM 637 N N . LEU A 1 81 ? -23.961 19.680 28.051 1.00 90.38 81 LEU A N 1
ATOM 638 C CA . LEU A 1 81 ? -25.341 19.317 28.380 1.00 90.38 81 LEU A CA 1
ATOM 639 C C . LEU A 1 81 ? -26.191 20.536 28.746 1.00 90.38 81 LEU A C 1
ATOM 641 O O . LEU A 1 81 ? -27.316 20.637 28.265 1.00 90.38 81 LEU A O 1
ATOM 645 N N . THR A 1 82 ? -25.663 21.477 29.534 1.00 91.12 82 THR A N 1
ATOM 646 C CA . THR A 1 82 ? -26.391 22.712 29.872 1.00 91.12 82 THR A CA 1
ATOM 647 C C . THR A 1 82 ? -26.644 23.565 28.635 1.00 91.12 82 THR A C 1
ATOM 649 O O . THR A 1 82 ? -27.768 24.008 28.421 1.00 91.12 82 THR A O 1
ATOM 652 N N . LYS A 1 83 ? -25.635 23.718 27.765 1.00 88.50 83 LYS A N 1
ATOM 653 C CA . LYS A 1 83 ? -25.787 24.420 26.484 1.00 88.50 83 LYS A CA 1
ATOM 654 C C . LYS A 1 83 ? -26.813 23.737 25.579 1.00 88.50 83 LYS A C 1
ATOM 656 O O . LYS A 1 83 ? -27.616 24.414 24.950 1.00 88.50 83 LYS A O 1
ATOM 661 N N . LYS A 1 84 ? -26.796 22.403 25.520 1.00 89.94 84 LYS A N 1
ATOM 662 C CA . LYS A 1 84 ? -27.756 21.631 24.727 1.00 89.94 84 LYS A CA 1
ATOM 663 C C . LYS A 1 84 ? -29.185 21.777 25.256 1.00 89.94 84 LYS A C 1
ATOM 665 O O . LYS A 1 84 ? -30.098 21.852 24.449 1.00 89.94 84 LYS A O 1
ATOM 670 N N . LYS A 1 85 ? -29.370 21.814 26.579 1.00 90.38 85 LYS A N 1
ATOM 671 C CA . LYS A 1 85 ? -30.682 21.995 27.212 1.00 90.38 85 LYS A CA 1
ATOM 672 C C . LYS A 1 85 ? -31.261 23.380 26.908 1.00 90.38 85 LYS A C 1
ATOM 674 O O . LYS A 1 85 ? -32.370 23.460 26.407 1.00 90.38 85 LYS A O 1
ATOM 679 N N . LEU A 1 86 ? -30.461 24.432 27.087 1.00 89.94 86 LEU A N 1
ATOM 680 C CA . LEU A 1 86 ? -30.853 25.806 26.746 1.00 89.94 86 LEU A CA 1
ATOM 681 C C . LEU A 1 86 ? -31.211 25.967 25.261 1.00 89.94 86 LEU A C 1
ATOM 683 O O . LEU A 1 86 ? -32.150 26.673 24.933 1.00 89.94 86 LEU A O 1
ATOM 687 N N . ALA A 1 87 ? -30.487 25.291 24.366 1.00 85.19 87 ALA A N 1
ATOM 688 C CA . ALA A 1 87 ? -30.769 25.312 22.930 1.00 85.19 87 ALA A CA 1
ATOM 689 C C . ALA A 1 87 ? -31.990 24.471 22.509 1.00 85.19 87 ALA A C 1
ATOM 691 O O . ALA A 1 87 ? -32.368 24.525 21.347 1.00 85.19 87 ALA A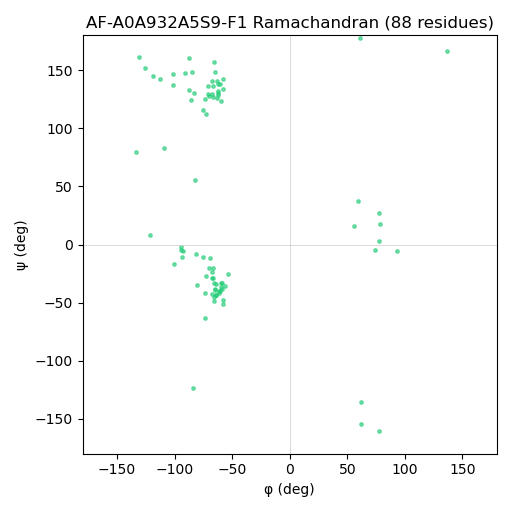 O 1
ATOM 692 N N . ALA A 1 88 ? -32.540 23.644 23.401 1.00 86.19 88 ALA A N 1
ATOM 693 C CA . ALA A 1 88 ? -33.738 22.842 23.145 1.00 86.19 88 ALA A CA 1
ATOM 694 C C . ALA A 1 88 ? -35.005 23.456 23.764 1.00 86.19 88 ALA A C 1
ATOM 696 O O . ALA A 1 88 ? -36.106 23.051 23.410 1.00 86.19 88 ALA A O 1
ATOM 697 N N . GLU A 1 89 ? -34.840 24.383 24.711 1.00 81.06 89 GLU A N 1
ATOM 698 C CA . GLU A 1 89 ? -35.918 25.144 25.358 1.00 81.06 89 GLU A CA 1
ATOM 699 C C . GLU A 1 89 ? -36.204 26.486 24.646 1.00 81.06 89 GLU A C 1
ATOM 701 O O . GLU A 1 89 ? -37.160 27.165 25.013 1.00 81.06 89 GLU A O 1
ATOM 706 N N . ALA A 1 90 ? -35.402 26.852 23.638 1.00 66.31 90 ALA A N 1
ATOM 707 C CA . ALA A 1 90 ? -35.605 27.986 22.729 1.00 66.31 90 ALA A CA 1
ATOM 708 C C . ALA A 1 90 ? -36.113 27.498 21.367 1.00 66.31 90 ALA A C 1
ATOM 710 O O . ALA A 1 90 ? -36.945 28.212 20.768 1.00 66.31 90 ALA A O 1
#

pLDDT: mean 87.44, std 5.79, range [66.31, 94.81]

Sequence (90 aa):
MQFHNLRAKTKRKYARQVGRGGTRGKTAGRGTKGQNARAGRKKRPEMRDIIKRIPKLRGRGKSSLKSFQPKLKGSALKKFLTKKKLAAEA

Solvent-accessible surface area (backbone atoms only — not comparable to full-atom values): 6266 Å² total; per-residue (Å²): 137,60,79,92,73,71,71,79,94,65,88,81,87,76,83,84,80,66,57,68,55,75,91,29,20,93,46,59,74,52,58,74,87,54,76,86,51,47,82,92,67,77,77,81,60,70,65,57,59,58,56,69,72,49,79,81,64,87,65,72,90,57,83,75,89,63,75,88,68,80,80,72,59,71,70,61,33,53,55,50,51,54,54,52,50,58,67,69,77,108

Foldseek 3Di:
DDPVPDDDPDDDDDDDDACDDDPRNDQNPQDDDDPSSDPPDDDDDPVVVVVVVDDDDPCVPPPPPDDPDDDDDDPRNVVVVVVVVVVVVD